Protein AF-A0A537ICI1-F1 (afdb_monomer_lite)

Secondary structure (DSSP, 8-state):
----TTHHHHHHHHHHHHTSS----------HHHHHHHHHHHHHHHHHHHHHTT-HHHHHHHHHHHHHHHHHHHHHHHHT-

Sequence (81 aa):
MARSHHRKKHKQHVQQFKHKGDFAVSKAKGKASYTFLIIGVIVGFLIGYFATNGLVGWMGIGSAAGGVVGYFIGTRIDAGK

pLDDT: mean 78.11, std 16.81, range [47.88, 95.94]

Radius of gyration: 26.21 Å; chains: 1; bounding box: 54×50×58 Å

Structure (mmCIF, N/CA/C/O backbone):
data_AF-A0A537ICI1-F1
#
_entry.id   AF-A0A537ICI1-F1
#
loop_
_atom_site.group_PDB
_atom_site.id
_atom_site.type_symbol
_atom_site.label_atom_id
_atom_site.label_alt_id
_atom_site.label_comp_id
_atom_site.label_asym_id
_atom_site.label_entity_id
_atom_site.label_seq_id
_atom_site.pdbx_PDB_ins_code
_atom_site.Cartn_x
_atom_site.Cartn_y
_atom_site.Cartn_z
_atom_site.occupancy
_atom_site.B_iso_or_equiv
_atom_site.auth_seq_id
_atom_site.auth_comp_id
_atom_site.auth_asym_id
_atom_site.auth_atom_id
_atom_site.pdbx_PDB_model_num
ATOM 1 N N . MET A 1 1 ? -39.512 35.756 42.214 1.00 47.88 1 MET A N 1
ATOM 2 C CA . MET A 1 1 ? -38.116 36.235 42.065 1.00 47.88 1 MET A CA 1
ATOM 3 C C . MET A 1 1 ? -38.020 37.129 40.833 1.00 47.88 1 MET A C 1
ATOM 5 O O . MET A 1 1 ? -38.072 36.622 39.718 1.00 47.88 1 MET A O 1
ATOM 9 N N . ALA A 1 2 ? -3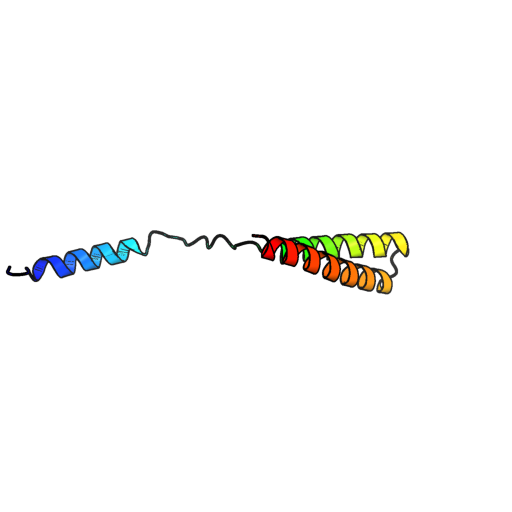7.946 38.451 41.017 1.00 55.97 2 ALA A N 1
ATOM 10 C CA . ALA A 1 2 ? -37.840 39.404 39.911 1.00 55.97 2 ALA A CA 1
ATOM 11 C C . ALA A 1 2 ? -36.475 39.251 39.216 1.00 55.97 2 ALA A C 1
ATOM 13 O O . ALA A 1 2 ? -35.423 39.544 39.783 1.00 55.97 2 ALA A O 1
ATOM 14 N N . ARG A 1 3 ?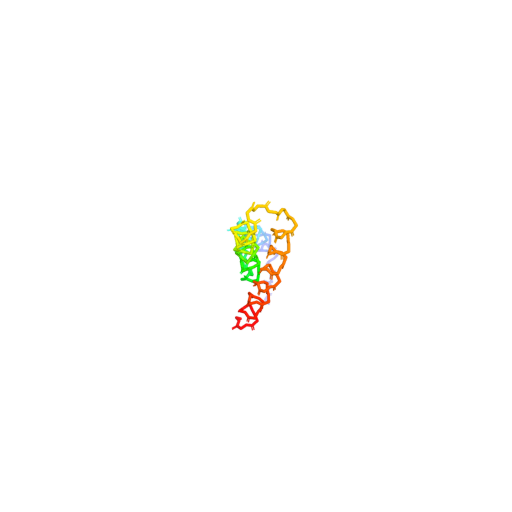 -36.481 38.721 37.990 1.00 62.31 3 ARG A N 1
ATOM 15 C CA . ARG A 1 3 ? -35.271 38.507 37.187 1.00 62.31 3 ARG A CA 1
ATOM 16 C C . ARG A 1 3 ? -34.836 39.863 36.627 1.00 62.31 3 ARG A C 1
ATOM 18 O O . ARG A 1 3 ? -35.484 40.380 35.723 1.00 62.31 3 ARG A O 1
ATOM 25 N N . SER A 1 4 ? -33.762 40.456 37.156 1.00 61.16 4 SER A N 1
ATOM 26 C CA . SER A 1 4 ? -33.305 41.768 36.682 1.00 61.16 4 SER A CA 1
ATOM 27 C C . SER A 1 4 ? -32.889 41.692 35.206 1.00 61.16 4 SER A C 1
ATOM 29 O O . SER A 1 4 ? -32.002 40.930 34.804 1.00 61.16 4 SER A O 1
ATOM 31 N N . HIS A 1 5 ? -33.564 42.474 34.365 1.00 59.00 5 HIS A N 1
ATOM 32 C CA . HIS A 1 5 ? -33.306 42.520 32.923 1.00 59.00 5 HIS A CA 1
ATOM 33 C C . HIS A 1 5 ? -31.933 43.131 32.586 1.00 59.00 5 HIS A C 1
ATOM 35 O O . HIS A 1 5 ? -31.426 42.941 31.481 1.00 59.00 5 HIS A O 1
ATOM 41 N N . HIS A 1 6 ? -31.280 43.779 33.555 1.00 58.28 6 HIS A N 1
ATOM 42 C CA . HIS A 1 6 ? -29.987 44.436 33.372 1.00 58.28 6 HIS A CA 1
ATOM 43 C C . HIS A 1 6 ? -28.796 43.467 33.294 1.00 58.28 6 HIS A C 1
ATOM 45 O O . HIS A 1 6 ? -27.781 43.772 32.670 1.00 58.28 6 HIS A O 1
ATOM 51 N N . ARG A 1 7 ? -28.907 42.261 33.872 1.00 60.06 7 ARG A N 1
ATOM 52 C CA . ARG A 1 7 ? -27.796 41.289 33.896 1.00 60.06 7 ARG A CA 1
ATOM 53 C C . ARG A 1 7 ? -27.667 40.475 32.599 1.00 60.06 7 ARG A C 1
ATOM 55 O O . ARG A 1 7 ? -26.650 39.815 32.388 1.00 60.06 7 ARG A O 1
ATOM 62 N N . LYS A 1 8 ? -28.678 40.505 31.720 1.00 58.97 8 LYS A N 1
ATOM 63 C CA . LYS A 1 8 ? -28.680 39.725 30.467 1.00 58.97 8 LYS A CA 1
ATOM 64 C C . LYS A 1 8 ? -27.629 40.224 29.473 1.00 58.97 8 LYS A C 1
ATOM 66 O O . LYS A 1 8 ? -26.884 39.407 28.940 1.00 58.97 8 LYS A O 1
ATOM 71 N N . LYS A 1 9 ? -27.515 41.545 29.296 1.00 60.12 9 LYS A N 1
ATOM 72 C CA . LYS A 1 9 ? -26.595 42.148 28.316 1.00 60.12 9 LYS A CA 1
ATOM 73 C C . LYS A 1 9 ? -25.128 41.873 28.652 1.00 60.12 9 LYS A C 1
ATOM 75 O O . LYS A 1 9 ? -24.351 41.500 27.782 1.00 60.12 9 LYS A O 1
ATOM 80 N N . HIS A 1 10 ? -24.774 41.946 29.937 1.00 60.91 10 HIS A N 1
ATOM 81 C CA . HIS A 1 10 ? -23.408 41.662 30.376 1.00 60.91 10 HIS A CA 1
ATOM 82 C C . HIS A 1 10 ? -23.026 40.197 30.149 1.00 60.91 10 HIS A C 1
ATOM 84 O O . HIS A 1 10 ? -21.926 39.928 29.682 1.00 60.91 10 HIS A O 1
ATOM 90 N N . LYS A 1 11 ? -23.941 39.249 30.414 1.00 62.78 11 LYS A N 1
ATOM 91 C CA . LYS A 1 11 ? -23.697 37.819 30.157 1.00 62.78 11 LYS A CA 1
ATOM 92 C C . LYS A 1 11 ? -23.500 37.508 28.672 1.00 62.78 11 LYS A C 1
ATOM 94 O O . LYS A 1 11 ? -22.673 36.661 28.353 1.00 62.78 11 LYS A O 1
ATOM 99 N N . GLN A 1 12 ? -24.226 38.189 27.789 1.00 61.84 12 GLN A N 1
ATOM 100 C CA . GLN A 1 12 ? -24.090 38.010 26.341 1.00 61.84 12 GLN A CA 1
ATOM 101 C C . GLN A 1 12 ? -22.726 38.482 25.833 1.00 61.84 12 GLN A C 1
ATOM 103 O O . GLN A 1 12 ? -22.107 37.773 25.047 1.00 61.84 12 GLN A O 1
ATOM 108 N N . HIS A 1 13 ? -22.210 39.609 26.333 1.00 62.22 13 HIS A N 1
ATOM 109 C CA . HIS A 1 13 ? -20.886 40.090 25.930 1.00 62.22 13 HIS A CA 1
ATOM 110 C C . HIS A 1 13 ? -19.769 39.116 26.347 1.00 62.22 13 HIS A C 1
ATOM 112 O O . HIS A 1 13 ? -18.907 38.795 25.539 1.00 62.22 13 HIS A O 1
ATOM 118 N N . VAL A 1 14 ? -19.822 38.536 27.556 1.00 62.91 14 VAL A N 1
ATOM 119 C CA . VAL A 1 14 ? -18.820 37.525 27.973 1.00 62.91 14 VAL A CA 1
ATOM 120 C C . VAL A 1 14 ? -18.957 36.189 27.232 1.00 62.91 14 VAL A C 1
ATOM 122 O O . VAL A 1 14 ? -17.967 35.480 27.071 1.00 62.91 14 VAL A O 1
ATOM 125 N N . GLN A 1 15 ? -20.153 35.831 26.754 1.00 61.88 15 GLN A N 1
ATOM 126 C CA . GLN A 1 15 ? -20.341 34.624 25.937 1.00 61.88 15 GLN A CA 1
ATOM 127 C C . GLN A 1 15 ? -19.640 34.728 24.576 1.00 61.88 15 GLN A C 1
ATOM 129 O O . GLN A 1 15 ? -19.134 33.723 24.083 1.00 61.88 15 GLN A O 1
ATOM 134 N N . GLN A 1 16 ? -19.536 35.930 24.005 1.00 61.41 16 GLN A N 1
ATOM 135 C CA . GLN A 1 16 ? -18.852 36.156 22.727 1.00 61.41 16 GLN A CA 1
ATOM 136 C C . GLN A 1 16 ? -17.342 35.891 22.815 1.00 61.41 16 GLN A C 1
ATOM 138 O O . GLN A 1 16 ? -16.751 35.411 21.852 1.00 61.41 16 GLN A O 1
ATOM 143 N N . PHE A 1 17 ? -16.718 36.138 23.971 1.00 60.03 17 PHE A N 1
ATOM 144 C CA . PHE A 1 17 ? -15.296 35.842 24.189 1.00 60.03 17 PHE A CA 1
ATOM 145 C C . PHE A 1 17 ? -15.031 34.370 24.511 1.00 60.03 17 PHE A C 1
ATOM 147 O O . PHE A 1 17 ? -13.934 33.881 24.264 1.00 60.03 17 PHE A O 1
ATOM 154 N N . LYS A 1 18 ? -16.043 33.634 24.988 1.00 59.25 18 LYS A N 1
ATOM 155 C CA . LYS A 1 18 ? -15.924 32.197 25.271 1.00 59.25 18 LYS A CA 1
ATOM 156 C C . LYS A 1 18 ? -15.745 31.346 24.008 1.00 59.25 18 LYS A C 1
ATOM 158 O O . LYS A 1 18 ? -15.199 30.258 24.096 1.00 59.25 18 LYS A O 1
ATOM 163 N N . HIS A 1 19 ? -16.170 31.853 22.850 1.00 56.91 19 HIS A N 1
ATOM 164 C CA . HIS A 1 19 ? -16.020 31.183 21.552 1.00 56.91 19 HIS A CA 1
ATOM 165 C C . HIS A 1 19 ? -14.839 31.702 20.716 1.00 56.91 19 HIS A C 1
ATOM 167 O O . HIS A 1 19 ? -14.637 31.232 19.602 1.00 56.91 19 HIS A O 1
ATOM 173 N N . LYS A 1 20 ? -14.059 32.666 21.226 1.00 54.69 20 LYS A N 1
ATOM 174 C CA . LYS A 1 20 ? -12.887 33.232 20.528 1.00 54.69 20 LYS A CA 1
ATOM 175 C C . LYS A 1 20 ? -11.543 32.754 21.094 1.00 54.69 20 LYS A C 1
ATOM 177 O O . LYS A 1 20 ? -10.507 33.289 20.721 1.00 54.69 20 LYS A O 1
ATOM 182 N N . GLY A 1 21 ? -11.574 31.775 21.999 1.00 54.50 21 GLY A N 1
ATOM 183 C CA . GLY A 1 21 ? -10.396 31.218 22.667 1.00 54.50 21 GLY A CA 1
ATOM 184 C C . GLY A 1 21 ? -9.850 29.929 22.063 1.00 54.50 21 GLY A C 1
ATOM 185 O O . GLY A 1 21 ? -8.826 29.459 22.533 1.00 54.50 21 GLY A O 1
ATOM 186 N N . ASP A 1 22 ? -10.478 29.384 21.024 1.00 48.09 22 ASP A N 1
ATOM 187 C CA . ASP A 1 22 ? -9.984 28.187 20.361 1.00 48.09 22 ASP A CA 1
ATOM 188 C C . ASP A 1 22 ? -9.6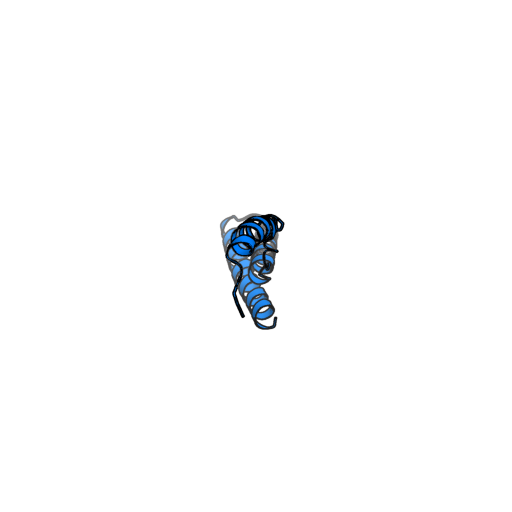98 28.547 18.908 1.00 48.09 22 ASP A C 1
ATOM 190 O O . ASP A 1 22 ? -10.573 28.492 18.041 1.00 48.09 22 ASP A O 1
ATOM 194 N N . PHE A 1 23 ? -8.436 28.864 18.607 1.00 51.16 23 PHE A N 1
ATOM 195 C CA . PHE A 1 23 ? -7.894 28.334 17.365 1.00 51.16 23 PHE A CA 1
ATOM 196 C C . PHE A 1 23 ? -8.075 26.832 17.499 1.00 51.16 23 PHE A C 1
ATOM 198 O O . PHE A 1 23 ? -7.276 26.158 18.149 1.00 51.16 23 PHE A O 1
ATOM 205 N N . ALA A 1 24 ? -9.190 26.330 16.975 1.00 50.56 24 ALA A N 1
ATOM 206 C CA . ALA A 1 24 ? -9.389 24.923 16.776 1.00 50.56 24 ALA A CA 1
ATOM 207 C C . ALA A 1 24 ? -8.280 24.506 15.811 1.00 50.56 24 ALA A C 1
ATOM 209 O O . ALA A 1 24 ? -8.464 24.448 14.598 1.00 50.56 24 ALA A O 1
ATOM 210 N N . VAL A 1 25 ? -7.105 24.197 16.361 1.00 51.91 25 VAL A N 1
ATOM 211 C CA . VAL A 1 25 ? -6.295 23.113 15.851 1.00 51.91 25 VAL A CA 1
ATOM 212 C C . VAL A 1 25 ? -7.237 21.932 15.977 1.00 51.91 25 VAL A C 1
ATOM 214 O O . VAL A 1 25 ? -7.289 21.250 17.001 1.00 51.91 25 VAL A O 1
ATOM 217 N N . SER A 1 26 ? -8.083 21.751 14.962 1.00 49.34 26 SER A N 1
ATOM 218 C CA . SER A 1 26 ? -8.742 20.490 14.730 1.00 49.34 26 SER A CA 1
ATOM 219 C C . SER A 1 26 ? -7.573 19.534 14.626 1.00 49.34 26 SER A C 1
ATOM 221 O O . SER A 1 26 ? -6.866 19.527 13.617 1.00 49.34 26 SER A O 1
ATOM 223 N N . LYS A 1 27 ? -7.267 18.838 15.723 1.00 49.41 27 LYS A N 1
ATOM 224 C CA . LYS A 1 27 ? -6.282 17.773 15.742 1.00 49.41 27 LYS A CA 1
ATOM 225 C C . LYS A 1 27 ? -6.807 16.820 14.689 1.00 49.41 27 LYS A C 1
ATOM 227 O O . LYS A 1 27 ? -7.792 16.130 14.946 1.00 49.41 27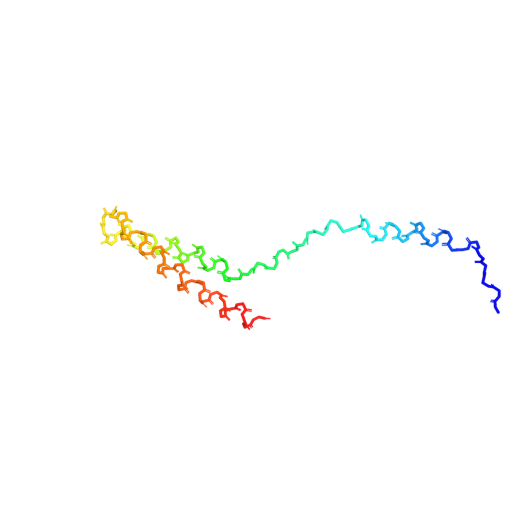 LYS A O 1
ATOM 232 N N . ALA A 1 28 ? -6.272 16.902 13.469 1.00 57.56 28 ALA A N 1
ATOM 233 C CA . ALA A 1 28 ? -6.707 16.043 12.391 1.00 57.56 28 ALA A CA 1
ATOM 234 C C . ALA A 1 28 ? -6.533 14.645 12.965 1.00 57.56 28 ALA A C 1
ATOM 236 O O . ALA A 1 28 ? -5.418 14.272 13.340 1.00 57.56 28 ALA A O 1
ATOM 237 N N . LYS A 1 29 ? -7.642 13.932 13.193 1.00 61.19 29 LYS A N 1
ATOM 238 C CA . LYS A 1 29 ? -7.593 12.551 13.660 1.00 61.19 29 LYS A CA 1
ATOM 239 C C . LYS A 1 29 ? -6.991 11.799 12.483 1.00 61.19 29 LYS A C 1
ATOM 241 O O . LYS A 1 29 ? -7.711 11.409 11.568 1.00 61.19 29 LYS A O 1
ATOM 246 N N . GLY A 1 30 ? -5.659 11.765 12.440 1.00 64.38 30 GLY A N 1
ATOM 247 C CA . GLY A 1 30 ? -4.894 11.209 11.342 1.00 64.38 30 GLY A CA 1
ATOM 248 C C . GLY A 1 30 ? -5.324 9.766 11.207 1.00 64.38 30 GLY A C 1
ATOM 249 O O . GLY A 1 30 ? -5.101 8.971 12.121 1.00 64.38 30 GLY A O 1
ATOM 250 N N . LYS A 1 31 ? -6.030 9.462 10.120 1.00 83.19 31 LYS A N 1
ATOM 251 C CA . LYS A 1 31 ? -6.453 8.099 9.843 1.00 83.19 31 LYS A CA 1
ATOM 252 C C . LYS A 1 31 ? -5.208 7.308 9.472 1.00 83.19 31 LYS A C 1
ATOM 254 O O . LYS A 1 31 ? -4.519 7.667 8.512 1.00 83.19 31 LYS A O 1
ATOM 259 N N . ALA A 1 32 ? -4.918 6.259 10.233 1.00 88.56 32 ALA A N 1
ATOM 260 C CA . ALA A 1 32 ? -3.791 5.378 9.973 1.00 88.56 32 ALA A CA 1
ATOM 261 C C . ALA A 1 32 ? -3.889 4.788 8.558 1.00 88.56 32 ALA A C 1
ATOM 263 O O . ALA A 1 32 ? -2.868 4.635 7.897 1.00 88.56 32 ALA A O 1
ATOM 264 N N . SER A 1 33 ? -5.104 4.560 8.047 1.00 89.38 33 SER A N 1
ATOM 265 C CA . SER A 1 33 ? -5.372 4.188 6.649 1.00 89.38 33 SER A CA 1
ATOM 266 C C . SER A 1 33 ? -4.657 5.062 5.621 1.00 89.38 33 SER A C 1
ATOM 268 O O . SER A 1 33 ? -4.052 4.514 4.704 1.00 89.38 33 SER A O 1
ATOM 270 N N . TYR A 1 34 ? -4.642 6.389 5.776 1.00 90.31 34 TYR A N 1
ATOM 271 C CA . TYR A 1 34 ? -3.920 7.261 4.842 1.00 90.31 34 TYR A CA 1
ATOM 272 C C . TYR A 1 34 ? -2.404 7.160 5.007 1.00 90.31 34 TYR A C 1
ATOM 274 O O . TYR A 1 34 ? -1.683 7.125 4.013 1.00 90.31 34 TYR A O 1
ATOM 282 N N . THR A 1 35 ? -1.908 7.063 6.242 1.00 91.75 35 THR A N 1
ATOM 283 C CA . THR A 1 35 ? -0.473 6.892 6.501 1.00 91.75 35 THR A CA 1
ATOM 284 C C . THR A 1 35 ? 0.047 5.585 5.904 1.00 91.75 35 THR A C 1
ATOM 286 O O . THR A 1 35 ? 1.031 5.593 5.167 1.00 91.75 35 THR A O 1
ATOM 289 N N . PHE A 1 36 ? -0.632 4.468 6.166 1.00 93.81 36 PHE A N 1
ATOM 290 C CA . PHE A 1 36 ? -0.239 3.162 5.640 1.00 93.81 36 PHE A CA 1
ATOM 291 C C . PHE A 1 36 ? -0.440 3.052 4.127 1.00 93.81 36 PHE A C 1
ATOM 293 O O . PHE A 1 36 ? 0.353 2.375 3.479 1.00 93.81 36 PHE A O 1
ATOM 300 N N . LEU A 1 37 ? -1.424 3.745 3.544 1.00 94.19 37 LEU A N 1
ATOM 301 C CA . LEU A 1 37 ? -1.545 3.861 2.088 1.00 94.19 37 LEU A CA 1
ATOM 302 C C . LEU A 1 37 ? -0.299 4.523 1.493 1.00 94.19 37 LEU A C 1
ATOM 304 O O . LEU A 1 37 ? 0.303 3.957 0.586 1.00 94.19 37 LEU A O 1
ATOM 308 N N . ILE A 1 38 ? 0.115 5.685 2.012 1.00 93.88 38 ILE A N 1
ATOM 309 C CA . ILE A 1 38 ? 1.280 6.420 1.489 1.00 93.88 38 ILE A CA 1
ATOM 310 C C . ILE A 1 38 ? 2.550 5.573 1.616 1.00 93.88 38 ILE A C 1
ATOM 312 O O . ILE A 1 38 ? 3.301 5.440 0.651 1.00 93.88 38 ILE A O 1
ATOM 316 N N . ILE A 1 39 ? 2.761 4.948 2.779 1.00 94.50 39 ILE A N 1
ATOM 317 C CA . ILE A 1 39 ? 3.897 4.043 2.998 1.00 94.50 39 ILE A CA 1
ATOM 318 C C . ILE A 1 39 ? 3.843 2.867 2.015 1.00 94.50 39 ILE A C 1
ATOM 320 O O . ILE A 1 39 ? 4.847 2.557 1.378 1.00 94.50 39 ILE A O 1
ATOM 324 N N . GLY A 1 40 ? 2.675 2.242 1.850 1.00 94.81 40 GLY A N 1
ATOM 325 C CA . GLY A 1 40 ? 2.481 1.121 0.936 1.00 94.81 40 GLY A CA 1
ATOM 326 C C . GLY A 1 40 ? 2.791 1.477 -0.518 1.00 94.81 40 GLY A C 1
ATOM 327 O O . GLY A 1 40 ? 3.476 0.714 -1.194 1.00 94.81 40 GLY A O 1
ATOM 328 N N . VAL A 1 41 ? 2.357 2.652 -0.985 1.00 95.75 41 VAL A N 1
ATOM 329 C CA . VAL A 1 41 ? 2.663 3.152 -2.337 1.00 95.75 41 VAL A CA 1
ATOM 330 C C . VAL A 1 41 ? 4.166 3.351 -2.523 1.00 95.75 41 VAL A C 1
ATOM 332 O O . VAL A 1 41 ? 4.716 2.878 -3.514 1.00 95.75 41 VAL A O 1
ATOM 335 N N . ILE A 1 42 ? 4.846 4.000 -1.571 1.00 95.94 42 ILE A N 1
ATOM 336 C CA . ILE A 1 42 ? 6.293 4.254 -1.658 1.00 95.94 42 ILE A CA 1
ATOM 337 C C . ILE A 1 42 ? 7.071 2.934 -1.676 1.00 95.94 42 ILE A C 1
ATOM 339 O O . ILE A 1 42 ? 7.937 2.737 -2.527 1.00 95.94 42 ILE A O 1
ATOM 343 N N . VAL A 1 43 ? 6.750 2.007 -0.772 1.00 95.31 43 VAL A N 1
ATOM 344 C CA . VAL A 1 43 ? 7.417 0.699 -0.708 1.00 95.31 43 VAL A CA 1
ATOM 345 C C . VAL A 1 43 ? 7.152 -0.109 -1.980 1.00 95.31 43 VAL A C 1
ATOM 347 O O . VAL A 1 43 ? 8.086 -0.649 -2.566 1.00 95.31 43 VAL A O 1
ATOM 350 N N . GLY A 1 44 ? 5.904 -0.149 -2.448 1.00 92.62 44 GLY A N 1
ATOM 351 C CA . GLY A 1 44 ? 5.529 -0.839 -3.681 1.00 92.62 44 GLY A CA 1
ATOM 352 C C . GLY A 1 44 ? 6.228 -0.270 -4.919 1.00 92.62 44 GLY A C 1
ATOM 353 O O . GLY A 1 44 ? 6.693 -1.031 -5.768 1.00 92.62 44 GLY A O 1
ATOM 354 N N . PHE A 1 45 ? 6.372 1.054 -4.992 1.00 92.38 45 PHE A N 1
ATOM 355 C CA . PHE A 1 45 ? 7.140 1.731 -6.036 1.00 92.38 45 PHE A CA 1
ATOM 356 C C . PHE A 1 45 ? 8.620 1.337 -6.005 1.00 92.38 45 PHE A C 1
ATOM 358 O O . PHE A 1 45 ? 9.175 0.973 -7.040 1.00 92.38 45 PHE A O 1
ATOM 365 N N . LEU A 1 46 ? 9.251 1.372 -4.824 1.00 92.75 46 LEU A N 1
ATOM 366 C CA . LEU A 1 46 ? 10.662 1.008 -4.656 1.00 92.75 46 LEU A CA 1
ATOM 367 C C . LEU A 1 46 ? 10.911 -0.452 -5.043 1.00 92.75 46 LEU A C 1
ATOM 369 O O . LEU A 1 46 ? 11.846 -0.733 -5.790 1.00 92.75 46 LEU A O 1
ATOM 373 N N . ILE A 1 47 ? 10.048 -1.372 -4.601 1.00 92.62 47 ILE A N 1
ATOM 374 C CA . ILE A 1 47 ? 10.127 -2.786 -4.990 1.00 92.62 47 ILE A CA 1
ATOM 375 C C . ILE A 1 47 ? 9.996 -2.921 -6.507 1.00 92.62 47 ILE A C 1
ATOM 377 O O . ILE A 1 47 ? 10.826 -3.579 -7.127 1.00 92.62 47 ILE A O 1
ATOM 381 N N . GLY A 1 48 ? 9.003 -2.268 -7.117 1.00 90.25 48 GLY A N 1
ATOM 382 C CA . GLY A 1 48 ? 8.820 -2.290 -8.568 1.00 90.25 48 GLY A CA 1
ATOM 383 C C . GLY A 1 48 ? 10.038 -1.754 -9.324 1.00 90.25 48 GLY A C 1
ATOM 384 O O . GLY A 1 48 ? 10.459 -2.360 -10.306 1.00 90.25 48 GLY A O 1
ATOM 385 N N . TYR A 1 49 ? 10.649 -0.670 -8.841 1.00 89.88 49 TYR A N 1
ATOM 386 C CA . TYR A 1 49 ? 11.846 -0.076 -9.438 1.00 89.88 49 TYR A CA 1
ATOM 387 C C . TYR A 1 49 ? 13.042 -1.034 -9.400 1.00 89.88 49 TYR A C 1
ATOM 389 O O . TYR A 1 49 ? 13.618 -1.333 -10.449 1.00 89.88 49 TYR A O 1
ATOM 397 N N . PHE A 1 50 ? 13.383 -1.557 -8.216 1.00 91.50 50 PHE A N 1
ATOM 398 C CA . PHE A 1 50 ? 14.542 -2.437 -8.042 1.00 91.50 50 PHE A CA 1
ATOM 399 C C . PHE A 1 50 ? 14.345 -3.817 -8.673 1.00 91.50 50 PHE A C 1
ATOM 401 O O . PHE A 1 50 ? 15.289 -4.370 -9.228 1.00 91.50 50 PHE A O 1
ATOM 408 N N . ALA A 1 51 ? 13.132 -4.371 -8.632 1.00 90.62 51 ALA A N 1
ATOM 409 C CA . ALA A 1 51 ? 12.859 -5.698 -9.180 1.00 90.62 51 ALA A CA 1
AT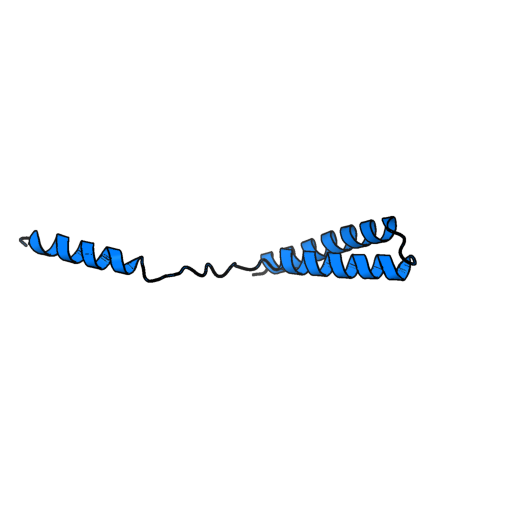OM 410 C C . ALA A 1 51 ? 12.861 -5.729 -10.715 1.00 90.62 51 ALA A C 1
ATOM 412 O O . ALA A 1 51 ? 13.057 -6.789 -11.303 1.00 90.62 51 ALA A O 1
ATOM 413 N N . THR A 1 52 ? 12.614 -4.591 -11.373 1.00 88.12 52 THR A N 1
ATOM 414 C CA . THR A 1 52 ? 12.383 -4.550 -12.829 1.00 88.12 52 THR A CA 1
ATOM 415 C C . THR A 1 52 ? 13.320 -3.614 -13.583 1.00 88.12 52 THR A C 1
ATOM 417 O O . THR A 1 52 ? 13.081 -3.320 -14.753 1.00 88.12 52 THR A O 1
ATOM 420 N N . ASN A 1 53 ? 14.398 -3.161 -12.931 1.00 83.19 53 ASN A N 1
ATOM 421 C CA . ASN A 1 53 ? 15.379 -2.222 -13.487 1.00 83.19 53 ASN A CA 1
ATOM 422 C C . ASN A 1 53 ? 14.741 -0.932 -14.042 1.00 83.19 53 ASN A C 1
ATOM 424 O O . ASN A 1 53 ? 15.173 -0.404 -15.064 1.00 83.19 53 ASN A O 1
ATOM 428 N N . GLY A 1 54 ? 13.698 -0.423 -13.379 1.00 75.50 54 GLY A N 1
ATOM 429 C CA . GLY A 1 54 ? 13.067 0.848 -13.747 1.00 75.50 54 GLY A CA 1
ATOM 430 C C . GLY A 1 54 ? 12.010 0.783 -14.856 1.00 75.50 54 GLY A C 1
ATOM 431 O O . GLY A 1 54 ? 11.661 1.822 -15.419 1.00 75.50 54 GLY A O 1
ATOM 432 N N . LEU A 1 55 ? 11.456 -0.395 -15.173 1.00 87.69 55 LEU A N 1
ATOM 433 C CA . LEU A 1 55 ? 10.281 -0.483 -16.047 1.00 87.69 55 LEU A CA 1
ATOM 434 C C . LEU A 1 55 ? 9.076 0.216 -15.397 1.00 87.69 55 LEU A C 1
ATOM 436 O O . LEU A 1 55 ? 8.469 -0.283 -14.448 1.00 87.69 55 LEU A O 1
ATOM 440 N N . VAL A 1 56 ? 8.686 1.359 -15.969 1.00 86.69 56 VAL A N 1
ATOM 441 C CA . VAL A 1 56 ? 7.630 2.241 -15.437 1.00 86.69 56 VAL A CA 1
ATOM 442 C C . VAL A 1 56 ? 6.302 1.503 -15.220 1.00 86.69 56 VAL A C 1
ATOM 444 O O . VAL A 1 56 ? 5.614 1.748 -14.229 1.00 86.69 56 VAL A O 1
ATOM 447 N N . GLY A 1 57 ? 5.960 0.548 -16.093 1.00 88.44 57 GLY A N 1
ATOM 448 C CA . GLY A 1 57 ? 4.750 -0.268 -15.945 1.00 88.44 57 GLY A CA 1
ATOM 449 C C . GLY A 1 57 ? 4.734 -1.082 -14.646 1.00 88.44 57 GLY A C 1
ATOM 450 O O . GLY A 1 57 ? 3.744 -1.075 -13.917 1.00 88.44 57 GLY A O 1
ATOM 451 N N . TRP A 1 58 ? 5.857 -1.713 -14.302 1.00 89.56 58 TRP A N 1
ATOM 452 C CA . TRP A 1 58 ? 5.984 -2.505 -13.078 1.00 89.56 58 TRP A CA 1
ATOM 453 C C . TRP A 1 58 ? 6.055 -1.648 -11.819 1.00 89.56 58 TRP A C 1
ATOM 455 O O . TRP A 1 58 ? 5.542 -2.046 -10.775 1.00 89.56 58 TRP A O 1
ATOM 465 N N . MET A 1 59 ? 6.607 -0.441 -11.920 1.00 89.75 59 MET A N 1
ATOM 466 C CA . MET A 1 59 ?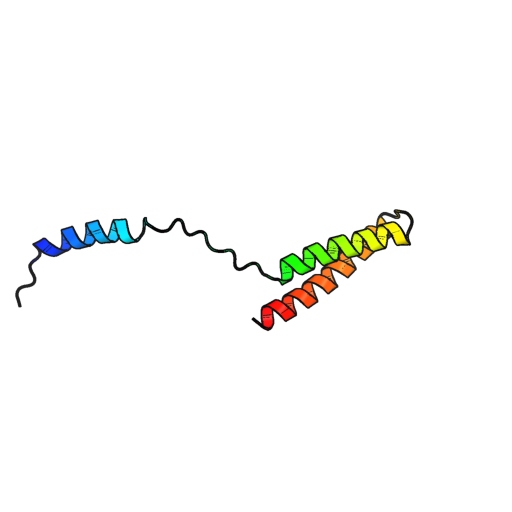 6.578 0.543 -10.836 1.00 89.75 59 MET A CA 1
ATOM 467 C C . MET A 1 59 ? 5.144 0.998 -10.537 1.00 89.75 59 MET A C 1
ATOM 469 O O . MET A 1 59 ? 4.765 1.100 -9.368 1.00 89.75 59 MET A O 1
ATOM 473 N N . GLY A 1 60 ? 4.322 1.202 -11.574 1.00 90.12 60 GLY A N 1
ATOM 474 C CA . GLY A 1 60 ? 2.898 1.523 -11.436 1.00 90.12 60 GLY A CA 1
ATOM 475 C C . GLY A 1 60 ? 2.104 0.394 -10.775 1.00 90.12 60 GLY A C 1
ATOM 476 O O . GLY A 1 60 ? 1.365 0.635 -9.820 1.00 90.12 60 GLY A O 1
ATOM 477 N N . ILE A 1 61 ? 2.316 -0.847 -11.223 1.00 92.56 61 ILE A N 1
ATOM 478 C CA . ILE A 1 61 ? 1.685 -2.039 -10.633 1.00 92.56 61 ILE A CA 1
ATOM 479 C C . ILE A 1 61 ? 2.111 -2.212 -9.170 1.00 92.56 61 ILE A C 1
ATOM 481 O O . ILE A 1 61 ? 1.257 -2.408 -8.306 1.00 92.56 61 ILE A O 1
ATOM 485 N N . GLY A 1 62 ? 3.408 -2.087 -8.874 1.00 91.06 62 GLY A N 1
ATOM 486 C CA . GLY A 1 62 ? 3.942 -2.180 -7.515 1.00 91.06 62 GLY A CA 1
ATOM 487 C C . GLY A 1 62 ? 3.345 -1.125 -6.586 1.00 91.06 62 GLY A C 1
ATOM 488 O O . GLY A 1 62 ? 2.888 -1.449 -5.492 1.00 91.06 62 GLY A O 1
ATOM 489 N N . SER A 1 63 ? 3.262 0.122 -7.051 1.00 93.50 63 SER A N 1
ATOM 490 C CA . SER A 1 63 ? 2.637 1.234 -6.322 1.00 93.50 63 SER A CA 1
ATOM 491 C C . SER A 1 63 ? 1.162 0.973 -6.020 1.00 93.50 63 SER A C 1
ATOM 493 O O . SER A 1 63 ? 0.720 1.161 -4.886 1.00 93.50 63 SER A O 1
ATOM 495 N N . ALA A 1 64 ? 0.401 0.512 -7.018 1.00 94.25 64 ALA A N 1
ATOM 496 C CA . ALA A 1 64 ? -1.020 0.217 -6.864 1.00 94.25 64 ALA A CA 1
ATOM 497 C C . ALA A 1 64 ? -1.247 -0.945 -5.885 1.00 94.25 64 ALA A C 1
ATOM 499 O O . ALA A 1 64 ? -2.032 -0.814 -4.945 1.00 94.25 64 ALA A O 1
ATOM 500 N N . ALA A 1 65 ? -0.514 -2.050 -6.052 1.00 94.62 65 ALA A N 1
ATOM 501 C CA . ALA A 1 65 ? -0.601 -3.207 -5.166 1.00 94.62 65 ALA A CA 1
ATOM 502 C C . ALA A 1 65 ? -0.203 -2.849 -3.723 1.00 94.62 65 ALA A C 1
ATOM 504 O O . ALA A 1 65 ? -0.941 -3.150 -2.783 1.00 94.62 65 ALA A O 1
ATOM 505 N N . GLY A 1 66 ? 0.918 -2.144 -3.545 1.00 94.50 66 GLY A N 1
ATOM 506 C CA . GLY A 1 66 ? 1.389 -1.693 -2.237 1.00 94.50 66 GLY A CA 1
ATOM 507 C C . GLY A 1 66 ? 0.414 -0.731 -1.557 1.00 94.50 66 GLY A C 1
ATOM 508 O O . GLY A 1 66 ? 0.138 -0.873 -0.365 1.00 94.50 66 GLY A O 1
ATOM 509 N N . GLY A 1 67 ? -0.175 0.199 -2.312 1.00 94.62 67 GLY A N 1
ATOM 510 C CA . GLY A 1 67 ? -1.191 1.124 -1.810 1.00 94.62 67 GLY A CA 1
ATOM 511 C C . GLY A 1 67 ? -2.477 0.427 -1.361 1.00 94.62 67 GLY A C 1
ATOM 512 O O . GLY A 1 67 ? -2.984 0.739 -0.284 1.00 94.62 67 GLY A O 1
ATOM 513 N N . VAL A 1 68 ? -2.980 -0.547 -2.131 1.00 95.19 68 VAL A N 1
ATOM 514 C CA . VAL A 1 68 ? -4.175 -1.334 -1.766 1.00 95.19 68 VAL A CA 1
ATOM 515 C C . VAL A 1 68 ? -3.938 -2.114 -0.473 1.00 95.19 68 VAL A C 1
ATOM 517 O O . VAL A 1 68 ? -4.754 -2.040 0.449 1.00 95.19 68 VAL A O 1
ATOM 520 N N . VAL A 1 69 ? -2.803 -2.813 -0.371 1.00 94.62 69 VAL A N 1
ATOM 521 C CA . VAL A 1 69 ? -2.443 -3.578 0.833 1.00 94.62 69 VAL A CA 1
ATOM 522 C C . VAL A 1 69 ? -2.262 -2.648 2.035 1.00 94.62 69 VAL A C 1
ATOM 524 O O . VAL A 1 69 ? -2.848 -2.887 3.092 1.00 94.62 69 VAL A O 1
ATOM 527 N N . GLY A 1 70 ? -1.514 -1.554 1.873 1.00 91.69 70 GLY A N 1
ATOM 528 C CA . GLY A 1 70 ? -1.291 -0.563 2.926 1.00 91.69 70 GLY A CA 1
ATOM 529 C C . GLY A 1 70 ? -2.591 0.077 3.417 1.00 91.69 70 GLY A C 1
ATOM 530 O O . GLY A 1 70 ? -2.822 0.178 4.623 1.00 91.69 70 GLY A O 1
ATOM 531 N N . TYR A 1 71 ? -3.494 0.433 2.504 1.00 92.50 71 TYR A N 1
ATOM 532 C CA . TYR A 1 71 ? -4.807 0.968 2.858 1.00 92.50 71 TYR A CA 1
ATOM 533 C C . TYR A 1 71 ? -5.658 -0.046 3.632 1.00 92.50 71 TYR A C 1
ATOM 535 O O . TYR A 1 71 ? -6.282 0.309 4.636 1.00 92.50 71 TYR A O 1
ATOM 543 N N . PHE A 1 72 ? -5.661 -1.316 3.217 1.00 94.38 72 PHE A N 1
ATOM 544 C CA . PHE A 1 72 ? -6.411 -2.363 3.911 1.00 94.38 72 PHE A CA 1
ATOM 545 C C . PHE A 1 72 ? -5.871 -2.613 5.329 1.00 94.38 72 PHE A C 1
ATOM 547 O O . PHE A 1 72 ? -6.638 -2.738 6.281 1.00 94.38 72 PHE A O 1
ATOM 554 N N . ILE A 1 73 ? -4.548 -2.606 5.508 1.00 93.62 73 ILE A N 1
ATOM 555 C CA . ILE A 1 73 ? -3.923 -2.715 6.835 1.00 93.62 73 ILE A CA 1
ATOM 556 C C . ILE A 1 73 ? -4.293 -1.509 7.704 1.00 93.62 73 ILE A C 1
ATOM 558 O O . ILE A 1 73 ? -4.755 -1.667 8.836 1.00 93.62 73 ILE A O 1
ATOM 562 N N . GLY A 1 74 ? -4.143 -0.293 7.180 1.00 89.69 74 GLY A N 1
ATOM 563 C CA . GLY A 1 74 ? -4.421 0.909 7.958 1.00 89.69 74 GLY A CA 1
ATOM 564 C C . GLY A 1 74 ? -5.906 1.089 8.292 1.00 89.69 74 GLY A C 1
ATOM 565 O O . GLY A 1 74 ? -6.220 1.596 9.365 1.00 89.69 74 GLY A O 1
ATOM 566 N N . THR A 1 75 ? -6.826 0.615 7.444 1.00 91.38 75 THR A N 1
ATOM 567 C CA . THR A 1 75 ? -8.268 0.596 7.759 1.00 91.38 75 THR A CA 1
ATOM 568 C C . THR A 1 75 ? -8.611 -0.404 8.860 1.00 91.38 75 THR A C 1
ATOM 570 O O . THR A 1 75 ? -9.440 -0.090 9.712 1.00 91.38 75 THR A O 1
ATOM 573 N N . ARG A 1 76 ? -7.945 -1.566 8.921 1.00 92.00 76 ARG A N 1
ATOM 574 C CA . ARG A 1 76 ? -8.088 -2.503 10.052 1.00 92.00 76 ARG A CA 1
ATOM 575 C C . ARG A 1 76 ? -7.601 -1.895 11.368 1.00 92.00 76 ARG A C 1
ATOM 577 O O . ARG A 1 76 ? -8.254 -2.072 12.391 1.00 92.00 76 ARG A O 1
ATOM 584 N N . ILE A 1 77 ? -6.496 -1.152 11.333 1.00 89.50 77 ILE A N 1
ATOM 585 C CA . ILE A 1 77 ? -5.951 -0.450 12.506 1.00 89.50 77 ILE A CA 1
ATOM 586 C C . ILE A 1 77 ? -6.872 0.694 12.944 1.00 89.50 77 ILE A C 1
ATOM 588 O O . ILE A 1 77 ? -7.090 0.880 14.139 1.00 89.50 77 ILE A O 1
ATOM 592 N N . ASP A 1 78 ? -7.428 1.448 11.994 1.00 87.38 78 ASP A N 1
ATOM 593 C CA . ASP A 1 78 ? -8.403 2.501 12.290 1.00 87.38 78 ASP A CA 1
ATOM 594 C C . ASP A 1 78 ? -9.710 1.939 12.866 1.00 87.38 78 ASP A C 1
ATOM 596 O O . ASP A 1 78 ? -10.314 2.594 13.706 1.00 87.38 78 ASP A O 1
ATOM 600 N N . ALA A 1 79 ? -10.139 0.744 12.443 1.00 86.56 79 ALA A N 1
ATOM 601 C CA . ALA A 1 79 ? -11.342 0.079 12.950 1.00 86.56 79 ALA A CA 1
ATOM 602 C C . ALA A 1 79 ? -11.164 -0.543 14.348 1.00 86.56 79 ALA A C 1
ATOM 604 O O . ALA A 1 79 ? -12.149 -0.777 15.041 1.00 86.56 79 ALA A O 1
ATOM 605 N N . GLY A 1 80 ? -9.923 -0.834 14.751 1.00 77.12 80 GLY A N 1
ATOM 606 C CA . GLY A 1 80 ? -9.590 -1.322 16.093 1.00 77.12 80 GLY A CA 1
ATOM 607 C C . GLY A 1 80 ? -9.354 -0.218 17.133 1.00 77.12 80 GLY A C 1
ATOM 608 O O . GLY A 1 80 ? -9.042 -0.540 18.278 1.00 77.12 80 GLY A O 1
ATOM 609 N N . LYS A 1 81 ? -9.457 1.059 16.743 1.00 56.62 81 LYS A N 1
ATOM 610 C CA . LYS A 1 81 ? -9.361 2.246 17.609 1.00 56.62 81 LYS A CA 1
ATOM 611 C C . LYS A 1 81 ? -10.730 2.859 17.869 1.00 56.62 81 LYS A C 1
ATOM 613 O O . LYS A 1 81 ? -10.879 3.468 18.950 1.00 56.62 81 LYS A O 1
#

Foldseek 3Di:
DDDDPVVPVVVVVVVVVVVVPDPPPVVPPPQQLVVLLVVQLVVLLVCQCVVPVHPVVSSVVRNVVRNVVSNVVSVVVNVVD